Protein AF-A0A7K2J2L0-F1 (afdb_monomer_lite)

Secondary structure (DSSP, 8-state):
-HHHHHHHHHHHHHHHTS---TTTTHHHHHHHHHHHHHHHHHHTSSSP--HHHHHHHHHHHHHSPPPP-

Foldseek 3Di:
DLVLLLQLVVLVVQCVVDPDDPVSCPSNVVSVVVVLVVLVVQCPDPVHDPSVVVSVVSVCCNVPPDPDD

Radius of gyration: 13.68 Å; chains: 1; bounding box: 32×21×38 Å

pLDDT: mean 92.22, std 9.19, range [44.56, 97.56]

Sequence (69 aa):
MINLCRASMEAQQKALSQPYTKEGWAPWRGAAETFQAALTAEADQEPKQSRYELEQAAKKAVLHPEPDA

Structure (mmCIF, N/CA/C/O backbone):
data_AF-A0A7K2J2L0-F1
#
_entry.id   AF-A0A7K2J2L0-F1
#
loop_
_atom_site.group_PDB
_atom_site.id
_atom_site.type_symbol
_atom_site.label_atom_id
_atom_site.label_alt_id
_atom_site.label_comp_id
_atom_site.label_asym_id
_atom_site.label_entity_id
_atom_site.label_seq_id
_atom_site.pdbx_PDB_ins_code
_atom_site.Cartn_x
_atom_site.Cartn_y
_atom_site.Cartn_z
_atom_site.occupancy
_atom_site.B_iso_or_equiv
_atom_site.auth_seq_id
_atom_site.auth_comp_id
_atom_site.auth_asym_id
_atom_site.auth_atom_id
_atom_site.pdbx_PDB_model_num
ATOM 1 N N . MET A 1 1 ? -1.596 -6.289 5.919 1.00 88.06 1 MET A N 1
ATOM 2 C CA . MET A 1 1 ? -1.070 -4.923 5.675 1.00 88.06 1 MET A CA 1
ATOM 3 C C . MET A 1 1 ? 0.437 -4.863 5.416 1.00 88.06 1 MET A C 1
ATOM 5 O O . MET A 1 1 ? 0.836 -4.314 4.398 1.00 88.06 1 MET A O 1
ATOM 9 N N . ILE A 1 2 ? 1.276 -5.420 6.301 1.00 91.81 2 ILE A N 1
ATOM 10 C CA . ILE A 1 2 ? 2.748 -5.268 6.256 1.00 91.81 2 ILE A CA 1
ATOM 11 C C . ILE A 1 2 ? 3.345 -5.741 4.920 1.00 91.81 2 ILE A C 1
ATOM 13 O O . ILE A 1 2 ? 4.118 -5.013 4.308 1.00 91.81 2 ILE A O 1
ATOM 17 N N . ASN A 1 3 ? 2.919 -6.900 4.403 1.00 93.75 3 ASN A N 1
ATOM 18 C CA . ASN A 1 3 ? 3.398 -7.412 3.110 1.00 93.75 3 ASN A CA 1
ATOM 19 C C . ASN A 1 3 ? 2.997 -6.524 1.916 1.00 93.75 3 ASN A C 1
ATOM 21 O O . ASN A 1 3 ? 3.776 -6.385 0.980 1.00 93.75 3 ASN A O 1
ATOM 25 N N . LEU A 1 4 ? 1.821 -5.881 1.958 1.00 94.31 4 LEU A N 1
ATOM 26 C CA . LEU A 1 4 ? 1.389 -4.929 0.923 1.00 94.31 4 LEU A CA 1
ATOM 27 C C . LEU A 1 4 ? 2.221 -3.642 0.976 1.00 94.31 4 LEU A C 1
ATOM 29 O O . LEU A 1 4 ? 2.639 -3.129 -0.059 1.00 94.31 4 LEU A O 1
ATOM 33 N N . CYS A 1 5 ? 2.510 -3.157 2.188 1.00 94.19 5 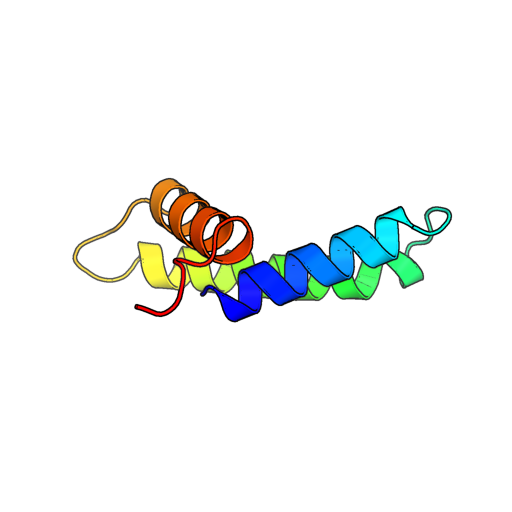CYS A N 1
ATOM 34 C CA . CYS A 1 5 ? 3.414 -2.030 2.398 1.00 94.19 5 CYS A CA 1
ATOM 35 C C . CYS A 1 5 ? 4.818 -2.350 1.869 1.00 94.19 5 CYS A C 1
ATOM 37 O O . CYS A 1 5 ? 5.390 -1.551 1.132 1.00 94.19 5 CYS A O 1
ATOM 39 N N . ARG A 1 6 ? 5.344 -3.541 2.185 1.00 94.94 6 ARG A N 1
ATOM 40 C CA . ARG A 1 6 ? 6.654 -4.009 1.718 1.00 94.94 6 ARG A CA 1
ATOM 41 C C . ARG A 1 6 ? 6.716 -4.064 0.191 1.00 94.94 6 ARG A C 1
ATOM 43 O O . ARG A 1 6 ? 7.568 -3.402 -0.387 1.00 94.94 6 ARG A O 1
ATOM 50 N N . ALA A 1 7 ? 5.753 -4.726 -0.451 1.00 94.75 7 ALA A N 1
ATOM 51 C CA . ALA A 1 7 ? 5.695 -4.828 -1.909 1.00 94.75 7 ALA A CA 1
ATOM 52 C C . ALA A 1 7 ? 5.616 -3.451 -2.595 1.00 94.75 7 ALA A C 1
ATOM 54 O O . ALA A 1 7 ? 6.276 -3.218 -3.608 1.00 94.75 7 ALA A O 1
ATOM 55 N N . SER A 1 8 ? 4.844 -2.516 -2.027 1.00 96.00 8 SER A N 1
ATOM 56 C CA . SER A 1 8 ? 4.780 -1.134 -2.512 1.00 96.00 8 SER A CA 1
ATOM 57 C C . SER A 1 8 ? 6.136 -0.429 -2.394 1.00 96.00 8 SER A C 1
ATOM 59 O O . SER A 1 8 ? 6.613 0.149 -3.368 1.00 96.00 8 SER A O 1
ATOM 61 N N . MET A 1 9 ? 6.809 -0.526 -1.245 1.00 95.25 9 MET A N 1
ATOM 62 C CA . MET A 1 9 ? 8.115 0.108 -1.025 1.00 95.25 9 MET A CA 1
ATOM 63 C C . MET A 1 9 ? 9.225 -0.497 -1.895 1.00 95.25 9 MET A C 1
ATOM 65 O O . MET A 1 9 ? 10.024 0.245 -2.462 1.00 95.25 9 MET A O 1
ATOM 69 N N . GLU A 1 10 ? 9.254 -1.819 -2.066 1.00 95.62 10 GLU A N 1
ATOM 70 C CA . GLU A 1 10 ? 10.207 -2.500 -2.953 1.00 95.62 10 GLU A CA 1
ATOM 71 C C . GLU A 1 10 ? 10.001 -2.087 -4.417 1.00 95.62 10 GLU A C 1
ATOM 73 O O . GLU A 1 10 ? 10.957 -1.756 -5.126 1.00 95.62 10 GLU A O 1
ATOM 78 N N . ALA A 1 11 ? 8.744 -2.033 -4.874 1.00 95.94 11 ALA A N 1
ATOM 79 C CA . ALA A 1 11 ? 8.419 -1.564 -6.217 1.00 95.94 11 ALA A CA 1
ATOM 80 C C . ALA A 1 11 ? 8.783 -0.083 -6.408 1.00 95.94 11 ALA A C 1
ATOM 82 O O . ALA A 1 11 ? 9.278 0.292 -7.473 1.00 95.94 11 ALA A O 1
ATOM 83 N N . GLN A 1 12 ? 8.591 0.747 -5.376 1.00 96.00 12 GLN A N 1
ATOM 84 C CA . GLN A 1 12 ? 9.011 2.148 -5.380 1.00 96.00 12 GLN A CA 1
ATOM 85 C C . GLN A 1 12 ? 10.529 2.267 -5.514 1.00 96.00 12 GLN A C 1
ATOM 87 O O . GLN A 1 12 ? 11.016 3.000 -6.371 1.00 96.00 12 GLN A O 1
ATOM 92 N N . GLN A 1 13 ? 11.284 1.529 -4.699 1.00 96.06 13 GLN A N 1
ATOM 93 C CA . GLN A 1 13 ? 12.744 1.547 -4.719 1.00 96.06 13 GLN A CA 1
ATOM 94 C C . GLN A 1 13 ? 13.284 1.112 -6.085 1.00 96.06 13 GLN A C 1
ATOM 96 O O . GLN A 1 13 ? 14.189 1.748 -6.632 1.00 96.06 13 GLN A O 1
ATOM 101 N N . LYS A 1 14 ? 12.689 0.071 -6.677 1.00 95.69 14 LYS A N 1
ATOM 102 C CA . LYS A 1 14 ? 13.029 -0.388 -8.027 1.00 95.69 14 LYS A CA 1
ATOM 103 C C . LYS A 1 14 ? 12.752 0.684 -9.085 1.00 95.69 14 LYS A C 1
ATOM 105 O O . LYS A 1 14 ? 13.610 0.921 -9.931 1.00 95.69 14 LYS A O 1
ATOM 110 N N . ALA A 1 15 ? 11.596 1.344 -9.021 1.00 95.38 15 ALA A N 1
ATOM 111 C CA . ALA A 1 15 ? 11.230 2.413 -9.949 1.00 95.38 15 ALA A CA 1
ATOM 112 C C . ALA A 1 15 ? 12.128 3.656 -9.805 1.00 95.38 15 ALA A C 1
ATOM 114 O O . ALA A 1 15 ? 12.448 4.294 -10.804 1.00 95.38 15 ALA A O 1
ATOM 115 N N . LEU A 1 16 ? 12.565 3.974 -8.582 1.00 96.38 16 LEU A N 1
ATOM 116 C CA . LEU A 1 16 ? 13.506 5.063 -8.289 1.00 96.38 16 LEU A CA 1
ATOM 117 C C . LEU A 1 16 ? 14.942 4.755 -8.736 1.00 96.38 16 LEU A C 1
ATOM 119 O O . LEU A 1 16 ? 15.707 5.673 -9.010 1.00 96.38 16 LEU A O 1
ATOM 123 N N . SER A 1 17 ? 15.307 3.475 -8.828 1.00 96.56 17 SER A N 1
ATOM 124 C CA . SER A 1 17 ? 16.636 3.036 -9.282 1.00 96.56 17 SER A CA 1
ATOM 125 C C . SER A 1 17 ? 16.811 3.116 -10.804 1.00 96.56 17 SER A C 1
ATOM 127 O O . SER A 1 17 ? 17.866 2.759 -11.326 1.00 96.56 17 SER A O 1
ATOM 129 N N . GLN A 1 18 ? 15.778 3.547 -11.531 1.00 93.75 18 GLN A N 1
ATOM 130 C CA . GLN A 1 18 ? 15.759 3.645 -12.987 1.00 93.75 18 GLN A CA 1
ATOM 131 C C . GLN A 1 18 ? 15.264 5.032 -13.428 1.00 93.75 18 GLN A C 1
ATOM 133 O O . GLN A 1 18 ? 14.515 5.683 -12.696 1.00 93.75 18 GLN A O 1
ATOM 138 N N . PRO A 1 19 ? 15.637 5.503 -14.634 1.00 96.12 19 PRO A N 1
ATOM 139 C CA . PRO A 1 19 ? 15.032 6.690 -15.222 1.00 96.12 19 PRO A CA 1
ATOM 140 C C . PRO A 1 19 ? 13.509 6.567 -15.266 1.00 96.12 19 PRO A C 1
ATOM 142 O O . PRO A 1 19 ? 12.960 5.494 -15.529 1.00 96.12 19 PRO A O 1
ATOM 145 N N . TYR A 1 20 ? 12.823 7.682 -15.030 1.00 94.38 20 TYR A N 1
ATOM 146 C CA . TYR A 1 20 ? 11.370 7.692 -15.014 1.00 94.38 20 TYR A CA 1
ATOM 147 C C . TYR A 1 20 ? 10.791 7.208 -16.348 1.00 94.38 20 TYR A C 1
ATOM 149 O O . TYR A 1 20 ? 11.042 7.782 -17.407 1.00 94.38 20 TYR A O 1
ATOM 157 N N . THR A 1 21 ? 9.943 6.186 -16.265 1.00 96.62 21 THR A N 1
ATOM 158 C CA . THR A 1 21 ? 9.056 5.758 -17.344 1.00 96.62 21 THR A CA 1
ATOM 159 C C . THR A 1 21 ? 7.701 5.390 -16.755 1.00 96.62 21 THR A C 1
ATOM 161 O O . THR A 1 21 ? 7.604 4.863 -15.643 1.00 96.62 21 THR A O 1
AT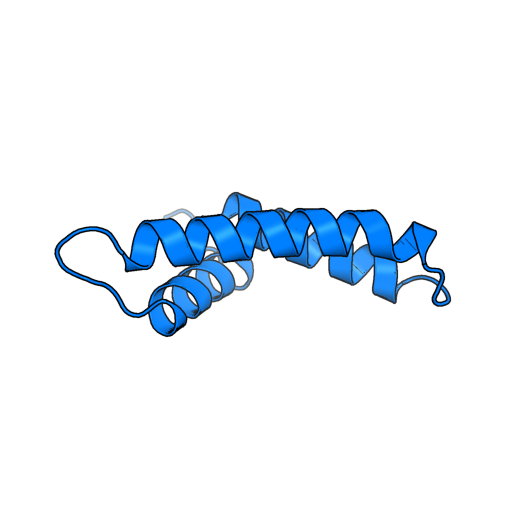OM 164 N N . LYS A 1 22 ? 6.626 5.636 -17.508 1.00 95.62 22 LYS A N 1
ATOM 165 C CA . LYS A 1 22 ? 5.270 5.266 -17.077 1.00 95.62 22 LYS A CA 1
ATOM 166 C C . LYS A 1 22 ? 5.165 3.764 -16.786 1.00 95.62 22 LYS A C 1
ATOM 168 O O . LYS A 1 22 ? 4.509 3.379 -15.817 1.00 95.62 22 LYS A O 1
ATOM 173 N N . GLU A 1 23 ? 5.808 2.943 -17.610 1.00 95.75 23 GLU A N 1
ATOM 174 C CA . GLU A 1 23 ? 5.826 1.482 -17.497 1.00 95.75 23 GLU A CA 1
ATOM 175 C C . GLU A 1 23 ? 6.656 1.011 -16.299 1.00 95.75 23 GLU A C 1
ATOM 177 O O . GLU A 1 23 ? 6.161 0.215 -15.506 1.00 95.75 23 GLU A O 1
ATOM 182 N N . GLY A 1 24 ? 7.851 1.575 -16.080 1.00 95.12 24 GLY A N 1
ATOM 183 C CA . GLY A 1 24 ? 8.687 1.252 -14.916 1.00 95.12 24 GLY A CA 1
ATOM 184 C C . GLY A 1 24 ? 8.030 1.599 -13.576 1.00 95.12 24 GLY A C 1
ATOM 185 O O . GLY A 1 24 ? 8.268 0.932 -12.573 1.00 95.12 24 GLY A O 1
ATOM 186 N N . TRP A 1 25 ? 7.137 2.592 -13.568 1.00 96.81 25 TRP A N 1
ATOM 187 C CA . TRP A 1 25 ? 6.364 3.004 -12.392 1.00 96.81 25 TRP A CA 1
ATOM 188 C C . TRP A 1 25 ? 5.002 2.305 -12.260 1.00 96.81 25 TRP A C 1
ATOM 190 O O . TRP A 1 25 ? 4.314 2.492 -11.254 1.00 96.81 25 TRP A O 1
ATOM 200 N N . ALA A 1 26 ? 4.561 1.527 -13.254 1.00 97.38 26 ALA A N 1
ATOM 201 C CA . ALA A 1 26 ? 3.284 0.812 -13.188 1.00 97.38 26 ALA A CA 1
ATOM 202 C C . ALA A 1 26 ? 3.216 -0.215 -12.034 1.00 97.38 26 ALA A C 1
ATOM 204 O O . ALA A 1 26 ? 2.202 -0.214 -11.333 1.00 97.38 26 ALA A O 1
ATOM 205 N N . PRO A 1 27 ? 4.272 -1.011 -11.749 1.00 96.75 27 PRO A N 1
ATOM 206 C CA . PRO A 1 27 ? 4.263 -1.952 -10.628 1.00 96.75 27 PRO A CA 1
ATOM 207 C C . PRO A 1 27 ? 4.077 -1.262 -9.274 1.00 96.75 27 PRO A C 1
ATOM 209 O O . PRO A 1 27 ? 3.268 -1.705 -8.463 1.00 96.75 27 PRO A O 1
ATOM 212 N N . TRP A 1 28 ? 4.774 -0.140 -9.049 1.00 97.25 28 TRP A N 1
ATOM 213 C CA . TRP A 1 28 ? 4.616 0.642 -7.822 1.00 97.25 28 TRP A CA 1
ATOM 214 C C . TRP A 1 28 ? 3.204 1.201 -7.687 1.00 97.25 28 TRP A C 1
ATOM 216 O O . TRP A 1 28 ? 2.607 1.074 -6.625 1.00 97.25 28 TRP A O 1
ATOM 226 N N . ARG A 1 29 ? 2.636 1.768 -8.760 1.00 97.06 29 ARG A N 1
ATOM 227 C CA . ARG A 1 29 ? 1.272 2.315 -8.720 1.00 97.06 29 ARG A CA 1
ATOM 228 C C . ARG A 1 29 ? 0.235 1.253 -8.353 1.00 97.06 29 ARG A C 1
ATOM 230 O O . ARG A 1 29 ? -0.590 1.516 -7.488 1.00 97.06 29 ARG A O 1
ATOM 237 N N . GLY A 1 30 ? 0.319 0.055 -8.934 1.00 97.56 30 GLY A N 1
ATOM 238 C CA . GLY A 1 30 ? -0.590 -1.046 -8.590 1.00 97.56 30 GLY A CA 1
ATOM 239 C C . GLY A 1 30 ? -0.428 -1.528 -7.143 1.00 97.56 30 GLY A C 1
ATOM 240 O O . GLY A 1 30 ? -1.415 -1.713 -6.428 1.00 97.56 30 GLY A O 1
ATOM 241 N N . ALA A 1 31 ? 0.814 -1.678 -6.676 1.00 96.75 31 ALA A N 1
ATOM 242 C CA . ALA A 1 31 ? 1.089 -2.080 -5.297 1.00 96.75 31 ALA A CA 1
ATOM 243 C C . ALA A 1 31 ? 0.655 -1.008 -4.279 1.00 96.75 31 ALA A C 1
ATOM 245 O O . ALA A 1 31 ? 0.079 -1.336 -3.240 1.00 96.75 31 ALA A O 1
ATOM 246 N N . ALA A 1 32 ? 0.878 0.271 -4.588 1.00 95.44 32 ALA A N 1
ATOM 247 C CA . ALA A 1 32 ? 0.460 1.396 -3.761 1.00 95.44 32 ALA A CA 1
ATOM 248 C C . ALA A 1 32 ? -1.066 1.517 -3.691 1.00 95.44 32 ALA A C 1
ATOM 250 O O . ALA A 1 32 ? -1.599 1.697 -2.599 1.00 95.44 32 ALA A O 1
ATOM 251 N N . GLU A 1 33 ? -1.769 1.361 -4.815 1.00 97.50 33 GLU A N 1
ATOM 252 C CA . GLU A 1 33 ? -3.236 1.355 -4.852 1.00 97.50 33 GLU A CA 1
ATOM 253 C C . GLU A 1 33 ? -3.806 0.211 -4.005 1.00 97.50 33 GLU A C 1
ATOM 255 O O . GLU A 1 33 ? -4.647 0.445 -3.138 1.00 97.50 33 GLU A O 1
ATOM 260 N N . THR A 1 34 ? -3.270 -1.002 -4.166 1.00 97.38 34 THR A N 1
ATOM 261 C CA . THR A 1 34 ? -3.686 -2.171 -3.372 1.00 97.38 34 THR A CA 1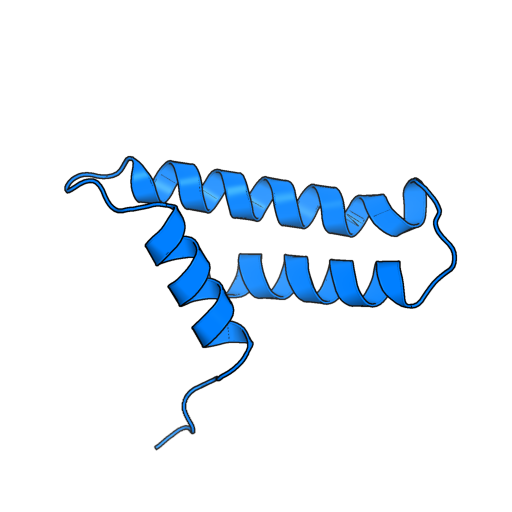
ATOM 262 C C . THR A 1 34 ? -3.457 -1.945 -1.875 1.00 97.38 34 THR A C 1
ATOM 264 O O . THR A 1 34 ? -4.314 -2.261 -1.049 1.00 97.38 34 THR A O 1
ATOM 267 N N . PHE A 1 35 ? -2.312 -1.367 -1.503 1.00 96.19 35 PHE A N 1
ATOM 268 C CA . PHE A 1 35 ? -2.003 -1.045 -0.112 1.00 96.19 35 PHE A CA 1
ATOM 269 C C . PHE A 1 35 ? -2.946 0.023 0.468 1.00 96.19 35 PHE A C 1
ATOM 271 O O . PHE A 1 35 ? -3.469 -0.164 1.565 1.00 96.19 35 PHE A O 1
ATOM 278 N N . GLN A 1 36 ? -3.209 1.109 -0.264 1.00 95.81 36 GLN A N 1
ATOM 279 C CA . GLN A 1 36 ? -4.117 2.177 0.176 1.00 95.81 36 GLN A CA 1
ATOM 280 C C . GLN A 1 36 ? -5.576 1.704 0.269 1.00 95.81 36 GLN A C 1
ATOM 282 O O . GLN A 1 36 ? -6.295 2.106 1.189 1.00 95.81 36 GLN A O 1
ATOM 287 N N . ALA A 1 37 ? -6.005 0.818 -0.635 1.00 96.88 37 ALA A N 1
ATOM 288 C CA . ALA A 1 37 ? -7.320 0.188 -0.577 1.00 96.88 37 ALA A CA 1
ATOM 289 C C . ALA A 1 37 ? -7.464 -0.674 0.685 1.00 96.88 37 ALA A C 1
ATOM 291 O O . ALA A 1 37 ? -8.444 -0.530 1.412 1.00 96.88 37 ALA A O 1
ATOM 292 N N . ALA A 1 38 ? -6.455 -1.495 1.001 1.00 95.75 38 ALA A N 1
ATOM 293 C CA . ALA A 1 38 ? -6.445 -2.299 2.223 1.00 95.75 38 ALA A CA 1
ATOM 294 C C . ALA A 1 38 ? -6.459 -1.433 3.494 1.00 95.75 38 ALA A C 1
ATOM 296 O O . ALA A 1 38 ? -7.210 -1.726 4.417 1.00 95.75 38 ALA A O 1
ATOM 297 N N . LEU A 1 39 ? -5.687 -0.341 3.528 1.00 95.19 39 LEU A N 1
ATOM 298 C CA . LEU A 1 39 ? -5.701 0.611 4.645 1.00 95.19 39 LEU A CA 1
ATOM 299 C C . LEU A 1 39 ? -7.065 1.276 4.831 1.00 95.19 39 LEU A C 1
ATOM 301 O O . LEU A 1 39 ? -7.498 1.488 5.958 1.00 95.19 39 LEU A O 1
ATOM 305 N N . THR A 1 40 ? -7.725 1.633 3.730 1.00 95.94 40 THR A N 1
ATOM 306 C CA . THR A 1 40 ? -9.056 2.245 3.773 1.00 95.94 40 THR A CA 1
ATOM 307 C C . THR A 1 40 ? -10.097 1.247 4.267 1.00 95.94 40 THR A C 1
ATOM 309 O O . THR A 1 40 ? -10.903 1.600 5.118 1.00 95.94 40 THR A O 1
ATOM 312 N N . ALA A 1 41 ? -10.042 0.004 3.783 1.00 95.50 41 ALA A N 1
ATOM 313 C CA . ALA A 1 41 ? -10.943 -1.057 4.217 1.00 95.50 41 ALA A CA 1
ATOM 314 C C . ALA A 1 41 ? -10.752 -1.416 5.698 1.00 95.50 41 ALA A C 1
ATOM 316 O O . ALA A 1 41 ?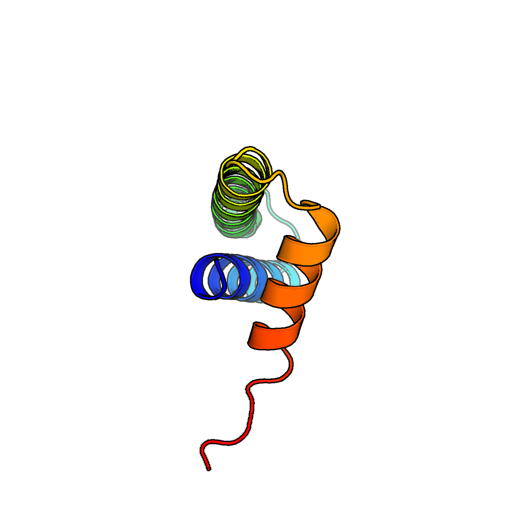 -11.738 -1.602 6.397 1.00 95.50 41 ALA A O 1
ATOM 317 N N . GLU A 1 42 ? -9.509 -1.483 6.186 1.00 93.25 42 GLU A N 1
ATOM 318 C CA . GLU A 1 42 ? -9.233 -1.745 7.604 1.00 93.25 42 GLU A CA 1
ATOM 319 C C . GLU A 1 42 ? -9.687 -0.580 8.493 1.00 93.25 42 GLU A C 1
ATOM 321 O O . GLU A 1 42 ? -10.332 -0.792 9.511 1.00 93.25 42 GLU A O 1
ATOM 326 N N . ALA A 1 43 ? -9.403 0.664 8.092 1.00 94.56 43 ALA A N 1
ATOM 327 C CA . ALA A 1 43 ? -9.783 1.849 8.862 1.00 94.56 43 ALA A CA 1
ATOM 328 C C . ALA A 1 43 ? -11.306 2.008 9.031 1.00 94.56 43 ALA A C 1
ATOM 330 O O . ALA A 1 43 ? -11.749 2.627 10.000 1.00 94.56 43 ALA A O 1
ATOM 331 N N . ASP A 1 44 ? -12.089 1.480 8.086 1.00 95.44 44 ASP A N 1
ATOM 332 C CA . ASP A 1 44 ? -13.554 1.520 8.107 1.00 95.44 44 ASP A CA 1
ATOM 333 C C . ASP A 1 44 ? -14.183 0.406 8.966 1.00 95.44 44 ASP A C 1
ATOM 335 O O . ASP A 1 44 ? -15.370 0.478 9.277 1.00 95.44 44 ASP A O 1
ATOM 339 N N . GLN A 1 45 ? -13.409 -0.604 9.389 1.00 93.81 45 GLN A N 1
ATOM 340 C CA . GLN A 1 45 ? -13.903 -1.635 10.307 1.00 93.81 45 GLN A CA 1
ATOM 341 C C . GLN A 1 45 ? -14.221 -1.039 11.681 1.00 93.81 45 GLN A C 1
ATOM 343 O O . GLN A 1 45 ? -13.570 -0.103 12.131 1.00 93.81 45 GLN A O 1
ATOM 348 N N . GLU A 1 46 ? -15.213 -1.604 12.372 1.00 91.50 46 GLU A N 1
ATOM 349 C CA . GLU A 1 46 ? -15.577 -1.187 13.726 1.00 91.50 46 GLU A CA 1
ATOM 350 C C . GLU A 1 46 ? -14.767 -1.972 14.780 1.00 91.50 46 GLU A C 1
ATOM 352 O O . GLU A 1 46 ? -14.742 -3.205 14.729 1.00 91.50 46 GLU A O 1
ATOM 357 N N . PRO A 1 47 ? -14.153 -1.299 15.774 1.00 90.06 47 PRO A N 1
ATOM 358 C CA . PRO A 1 47 ? -14.132 0.152 15.966 1.00 90.06 47 PRO A CA 1
ATOM 359 C C . PRO A 1 47 ? -13.222 0.854 14.950 1.00 90.06 47 PRO A C 1
ATOM 361 O O . PRO A 1 47 ? -12.102 0.404 14.714 1.00 90.06 47 PRO A O 1
ATOM 364 N N . LYS A 1 48 ? -13.681 1.994 14.411 1.00 92.38 48 LYS A N 1
ATOM 365 C CA . LYS A 1 48 ? -12.924 2.757 13.406 1.00 92.38 48 LYS A CA 1
ATOM 366 C C . LYS A 1 48 ? -11.519 3.073 13.877 1.00 92.38 48 LYS A C 1
ATOM 368 O O . LYS A 1 48 ? -11.314 3.596 14.975 1.00 92.38 48 LYS A O 1
ATOM 373 N N . GLN A 1 49 ? -10.561 2.820 12.997 1.00 93.19 49 GLN A N 1
ATOM 374 C CA . GLN A 1 49 ? -9.152 3.082 13.245 1.00 93.19 49 GLN A CA 1
ATOM 375 C C . GLN A 1 49 ? -8.658 4.224 12.362 1.00 93.19 49 GLN A C 1
ATOM 377 O O . GLN A 1 49 ? -9.143 4.462 11.256 1.00 93.19 49 GLN A O 1
ATOM 382 N N . SER A 1 50 ? -7.644 4.943 12.832 1.00 94.38 50 SER A N 1
ATOM 383 C CA . SER A 1 50 ? -7.003 5.961 12.010 1.00 94.38 50 SER A CA 1
ATOM 384 C C . SER A 1 50 ? -6.212 5.303 10.880 1.00 94.38 50 SER A C 1
ATOM 386 O O . SER A 1 50 ? -5.206 4.630 11.115 1.00 94.38 50 SER A O 1
ATOM 388 N N . ARG A 1 51 ? -6.610 5.565 9.628 1.00 94.62 51 ARG A N 1
ATOM 389 C CA . ARG A 1 51 ? -5.855 5.141 8.434 1.00 94.62 51 ARG A CA 1
ATOM 390 C C . ARG A 1 51 ? -4.385 5.568 8.500 1.00 94.62 51 ARG A C 1
ATOM 392 O O . ARG A 1 51 ? -3.508 4.836 8.051 1.00 94.62 51 ARG A O 1
ATOM 399 N N . TYR A 1 52 ? -4.121 6.748 9.064 1.00 93.19 52 TYR A N 1
ATOM 400 C CA . TYR A 1 52 ? -2.765 7.256 9.255 1.00 93.19 52 TYR A CA 1
ATOM 401 C C . TYR A 1 52 ? -1.963 6.379 10.223 1.00 93.19 52 TYR A 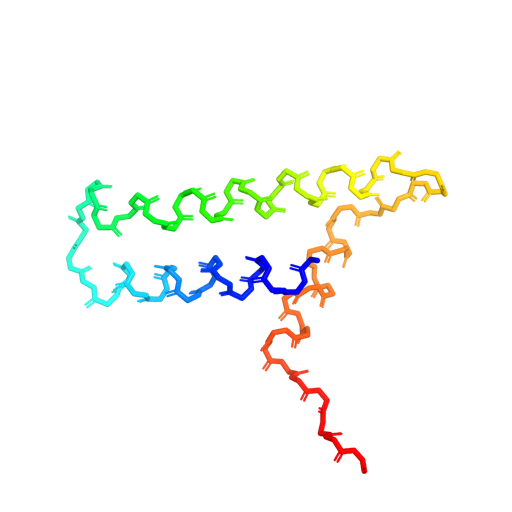C 1
ATOM 403 O O . TYR A 1 52 ? -0.837 6.004 9.908 1.00 93.19 52 TYR A O 1
ATOM 411 N N . GLU A 1 53 ? -2.539 6.010 11.368 1.00 93.75 53 GLU A N 1
ATOM 412 C CA . GLU A 1 53 ? -1.854 5.167 12.356 1.00 93.75 53 GLU A CA 1
ATOM 413 C C . GLU A 1 53 ? -1.602 3.756 11.817 1.00 93.75 53 GLU A C 1
ATOM 415 O O . GLU A 1 53 ? -0.505 3.224 11.987 1.00 93.75 53 GLU A O 1
ATOM 420 N N . LEU A 1 54 ? -2.566 3.189 11.083 1.00 94.69 54 LEU A N 1
ATOM 421 C CA . LEU A 1 54 ? -2.406 1.904 10.395 1.00 94.69 54 LEU A CA 1
ATOM 422 C C . LEU A 1 54 ? -1.282 1.946 9.351 1.00 94.69 54 LEU A C 1
ATOM 424 O O . LEU A 1 54 ? -0.473 1.018 9.262 1.00 94.69 54 LEU A O 1
ATOM 428 N N . GLU A 1 55 ? -1.194 3.030 8.576 1.00 93.94 55 GLU A N 1
ATOM 429 C CA . GLU A 1 55 ? -0.119 3.213 7.601 1.00 93.94 55 GLU A CA 1
ATOM 430 C C . GLU A 1 55 ? 1.248 3.336 8.286 1.00 93.94 55 GLU A C 1
ATOM 432 O O . GLU A 1 55 ? 2.206 2.681 7.867 1.00 93.94 55 GLU A O 1
ATOM 437 N N . GLN A 1 56 ? 1.347 4.145 9.345 1.00 94.12 56 GLN A N 1
ATOM 438 C CA . GLN A 1 56 ? 2.586 4.313 10.109 1.00 94.12 56 GLN A CA 1
ATOM 439 C C . GLN A 1 56 ? 3.028 3.000 10.756 1.00 94.12 56 GLN A C 1
ATOM 441 O O . GLN A 1 56 ? 4.205 2.653 10.673 1.00 94.12 56 GLN A O 1
ATOM 446 N N . ALA A 1 57 ? 2.101 2.235 11.336 1.00 93.31 57 ALA A N 1
ATOM 447 C CA . ALA A 1 57 ? 2.391 0.925 11.910 1.00 93.31 57 ALA A CA 1
ATOM 448 C C . ALA A 1 57 ? 2.914 -0.053 10.846 1.00 93.31 57 ALA A C 1
ATOM 450 O O . ALA A 1 57 ? 3.940 -0.704 11.055 1.00 93.31 57 ALA A O 1
ATOM 451 N N . ALA A 1 58 ? 2.267 -0.108 9.676 1.00 93.00 58 ALA A N 1
ATOM 452 C CA . ALA A 1 58 ? 2.710 -0.955 8.573 1.00 93.00 58 ALA A CA 1
ATOM 453 C C . ALA A 1 58 ? 4.106 -0.556 8.065 1.00 93.00 58 ALA A C 1
ATOM 455 O O . ALA A 1 58 ? 4.965 -1.423 7.905 1.00 93.00 58 ALA A O 1
ATOM 456 N N . LYS A 1 59 ? 4.364 0.743 7.868 1.00 92.00 59 LYS A N 1
ATOM 457 C CA . LYS A 1 59 ? 5.680 1.259 7.453 1.00 92.00 59 LYS A CA 1
ATOM 458 C C . LYS A 1 59 ? 6.756 0.977 8.498 1.00 92.00 59 LYS A C 1
ATOM 460 O O . LYS A 1 59 ? 7.836 0.511 8.141 1.00 92.00 59 LYS A O 1
ATOM 465 N N . LYS A 1 60 ? 6.459 1.209 9.780 1.00 92.38 60 LYS A N 1
ATOM 466 C CA . LYS A 1 60 ? 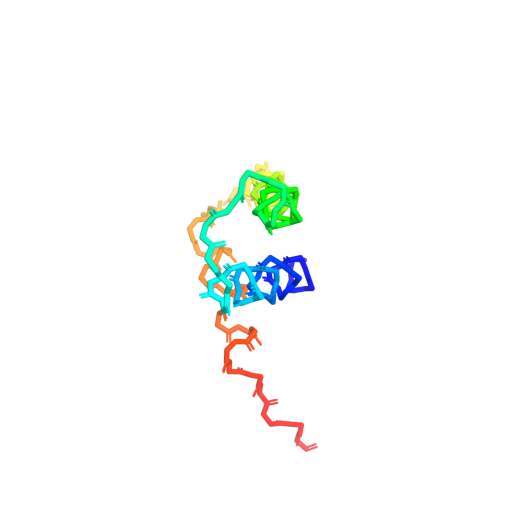7.377 0.937 10.891 1.00 92.38 60 LYS A CA 1
ATOM 467 C C . LYS A 1 60 ? 7.766 -0.538 10.930 1.00 92.38 60 LYS A C 1
ATOM 469 O O . LYS A 1 60 ? 8.951 -0.827 11.005 1.00 92.38 60 LYS A O 1
ATOM 474 N N . ALA A 1 61 ? 6.804 -1.450 10.799 1.00 91.00 61 ALA A N 1
ATOM 475 C CA . ALA A 1 61 ? 7.069 -2.888 10.782 1.00 91.00 61 ALA A CA 1
ATOM 476 C C . ALA A 1 61 ? 7.918 -3.340 9.577 1.00 91.00 61 ALA A C 1
ATOM 478 O O . ALA A 1 61 ? 8.667 -4.308 9.676 1.00 91.00 61 ALA A O 1
ATOM 479 N N . VAL A 1 62 ? 7.817 -2.654 8.430 1.00 90.94 62 VAL A N 1
ATOM 480 C CA . VAL A 1 62 ? 8.674 -2.929 7.262 1.00 90.94 62 VAL A CA 1
ATOM 481 C C . VAL A 1 62 ? 10.095 -2.396 7.462 1.00 90.94 62 VAL A C 1
ATOM 483 O O . VAL A 1 62 ? 11.047 -3.086 7.109 1.00 90.94 62 VAL A O 1
ATOM 486 N N . LEU A 1 63 ? 10.239 -1.182 8.002 1.00 89.38 63 LEU A N 1
ATOM 487 C CA . LEU A 1 63 ? 11.529 -0.493 8.158 1.00 89.38 63 LEU A CA 1
ATOM 488 C C . LEU A 1 63 ? 12.329 -0.953 9.381 1.00 89.38 63 LEU A C 1
ATOM 490 O O . LEU A 1 63 ? 13.556 -0.883 9.381 1.00 89.38 63 LEU A O 1
ATOM 494 N N . HIS A 1 64 ? 11.634 -1.406 10.416 1.00 89.00 64 HIS A N 1
ATOM 495 C CA . HIS A 1 64 ? 12.200 -1.821 11.691 1.00 89.00 64 HIS A CA 1
ATOM 496 C C . HIS A 1 64 ? 11.553 -3.144 12.109 1.00 89.00 64 HIS A C 1
ATOM 498 O O . HIS A 1 64 ? 10.704 -3.146 13.004 1.00 89.00 64 HIS A O 1
ATOM 504 N N . PRO A 1 65 ? 11.894 -4.263 11.440 1.00 76.94 65 PRO A N 1
ATOM 505 C CA . PRO A 1 65 ? 11.472 -5.569 11.919 1.00 76.94 65 PRO A CA 1
ATOM 506 C C . PRO A 1 65 ? 12.042 -5.763 13.327 1.00 76.94 65 PRO A C 1
ATOM 508 O O . PRO A 1 65 ? 13.234 -5.534 13.548 1.00 76.94 65 PRO A O 1
ATOM 511 N N . GLU A 1 66 ? 11.187 -6.119 14.286 1.00 70.12 66 GLU A N 1
ATOM 512 C CA . GLU A 1 66 ? 11.655 -6.469 15.626 1.00 70.12 66 GLU A CA 1
ATOM 513 C C . GLU A 1 66 ? 12.649 -7.635 15.504 1.00 70.12 66 GLU A C 1
ATOM 515 O O . GLU A 1 66 ? 12.417 -8.541 14.695 1.00 70.12 66 GLU A O 1
ATOM 520 N N . PRO A 1 67 ? 13.784 -7.600 16.224 1.00 61.12 67 PRO A N 1
ATOM 521 C CA . PRO A 1 67 ? 14.684 -8.740 16.252 1.00 61.12 67 PRO A CA 1
ATOM 522 C C . PRO A 1 67 ? 13.915 -9.944 16.807 1.00 61.12 67 PRO A C 1
ATOM 524 O O . PRO A 1 67 ? 13.260 -9.830 17.841 1.00 61.12 67 PRO A O 1
ATOM 527 N N . ASP A 1 68 ? 13.976 -11.066 16.090 1.00 57.38 68 ASP A N 1
ATOM 528 C CA . ASP A 1 68 ? 13.444 -12.350 16.551 1.00 57.38 68 ASP A CA 1
ATOM 529 C C . ASP A 1 68 ? 14.121 -12.672 17.896 1.00 57.38 68 ASP A C 1
ATOM 531 O O . ASP A 1 68 ? 15.353 -12.654 17.982 1.00 57.38 68 ASP A O 1
ATOM 535 N N . ALA A 1 69 ? 13.315 -12.806 18.953 1.00 44.56 69 ALA A N 1
ATOM 536 C CA . ALA A 1 69 ? 13.772 -12.981 20.333 1.00 44.56 69 ALA A CA 1
ATOM 537 C C . ALA A 1 69 ? 14.314 -14.391 20.598 1.00 44.56 69 ALA A C 1
ATOM 539 O O . ALA A 1 69 ? 13.713 -15.361 20.086 1.00 44.56 69 ALA A O 1
#